Protein AF-A0A954A064-F1 (afdb_monomer_lite)

Foldseek 3Di:
DPPAFWFWADPVRDGFWTWPDKDDDPPDNDIDTDIDGDPVQQDFQRWTATPPVPGDIDTRHDD

Structure (mmCIF, N/CA/C/O backbone):
data_AF-A0A954A064-F1
#
_entry.id   AF-A0A954A064-F1
#
loop_
_atom_site.group_PDB
_atom_site.id
_atom_site.type_symbol
_atom_site.label_atom_id
_atom_site.label_alt_id
_atom_site.label_comp_id
_atom_site.label_asym_id
_atom_site.label_entity_id
_atom_site.label_seq_id
_atom_site.pdbx_PDB_ins_code
_atom_site.Cartn_x
_atom_site.Cartn_y
_atom_site.Cartn_z
_atom_site.occupancy
_atom_site.B_iso_or_equiv
_atom_site.auth_seq_id
_atom_site.auth_comp_id
_atom_site.auth_asym_id
_atom_site.auth_atom_id
_atom_site.pdbx_PDB_model_num
ATOM 1 N N . PRO A 1 1 ? 16.997 13.093 4.132 1.00 40.25 1 PRO A N 1
ATOM 2 C CA . PRO A 1 1 ? 16.227 12.373 5.175 1.00 40.25 1 PRO A CA 1
ATOM 3 C C . PRO A 1 1 ? 15.640 11.099 4.566 1.00 40.25 1 PRO A C 1
ATOM 5 O O . PRO A 1 1 ? 15.032 11.193 3.505 1.00 40.25 1 PRO A O 1
ATOM 8 N N . LEU A 1 2 ? 15.886 9.927 5.159 1.00 37.47 2 LEU A N 1
ATOM 9 C CA . LEU A 1 2 ? 15.148 8.716 4.792 1.00 37.47 2 LEU A CA 1
ATOM 10 C C . LEU A 1 2 ? 13.677 9.028 5.069 1.00 37.47 2 LEU A C 1
ATOM 12 O O . LEU A 1 2 ? 13.294 9.151 6.230 1.00 37.47 2 LEU A O 1
ATOM 16 N N . GLY A 1 3 ? 12.938 9.330 3.999 1.00 48.69 3 GLY A N 1
ATOM 17 C CA . GLY A 1 3 ? 11.552 9.769 4.066 1.00 48.69 3 GLY A CA 1
ATOM 18 C C . GLY A 1 3 ? 10.754 8.754 4.861 1.00 48.69 3 GLY A C 1
ATOM 19 O O . GLY A 1 3 ? 10.950 7.548 4.704 1.00 48.69 3 GLY A O 1
ATOM 20 N N . GLU A 1 4 ? 9.929 9.249 5.772 1.00 56.88 4 GLU A N 1
ATOM 21 C CA . GLU A 1 4 ? 9.049 8.415 6.576 1.00 56.88 4 GLU A CA 1
ATOM 22 C C . GLU A 1 4 ? 8.261 7.487 5.650 1.00 56.88 4 GLU A C 1
ATOM 24 O O . GLU A 1 4 ? 7.819 7.888 4.571 1.00 56.88 4 GLU A O 1
ATOM 29 N N . THR A 1 5 ? 8.159 6.209 6.016 1.00 56.62 5 THR A N 1
ATOM 30 C CA . THR A 1 5 ? 7.471 5.259 5.151 1.00 56.62 5 THR A CA 1
ATOM 31 C C . THR A 1 5 ? 5.978 5.603 5.070 1.00 56.62 5 THR A C 1
ATOM 33 O O . THR A 1 5 ? 5.387 5.898 6.112 1.00 56.62 5 THR A O 1
ATOM 36 N N . PRO A 1 6 ? 5.361 5.562 3.872 1.00 63.41 6 PRO A N 1
ATOM 37 C CA . PRO A 1 6 ? 3.969 5.960 3.689 1.00 63.41 6 PRO A CA 1
ATOM 38 C C . PRO A 1 6 ? 3.023 5.192 4.619 1.00 63.41 6 PRO A C 1
ATOM 40 O O . PRO A 1 6 ? 3.151 3.971 4.781 1.00 63.41 6 PRO A O 1
ATOM 43 N N . LEU A 1 7 ? 2.057 5.895 5.208 1.00 68.81 7 LEU A N 1
ATOM 44 C CA . LEU A 1 7 ? 0.959 5.262 5.936 1.00 68.81 7 LEU A CA 1
ATOM 45 C C . LEU A 1 7 ? -0.136 4.859 4.945 1.00 68.81 7 LEU A C 1
ATOM 47 O O . LEU A 1 7 ? -0.322 5.529 3.932 1.00 68.81 7 LEU A O 1
ATOM 51 N N . CYS A 1 8 ? -0.845 3.768 5.228 1.00 69.62 8 CYS A N 1
ATOM 52 C CA . CYS A 1 8 ? -2.029 3.391 4.457 1.00 69.62 8 CYS A CA 1
ATOM 53 C C . CYS A 1 8 ? -3.260 3.974 5.148 1.00 69.62 8 CYS A C 1
ATOM 55 O O . CYS A 1 8 ? -3.460 3.717 6.337 1.00 69.62 8 CYS A O 1
ATOM 57 N N . GLU A 1 9 ? -4.079 4.710 4.408 1.00 69.00 9 GLU A N 1
ATOM 58 C CA . GLU A 1 9 ? -5.283 5.383 4.885 1.00 69.00 9 GLU A CA 1
ATOM 59 C C . GLU A 1 9 ? -6.518 4.945 4.090 1.00 69.00 9 GLU A C 1
ATOM 61 O O . GLU A 1 9 ? -6.443 4.620 2.898 1.00 69.00 9 GLU A O 1
ATOM 66 N N . ARG A 1 10 ? -7.675 4.954 4.758 1.00 65.56 10 ARG A N 1
ATOM 67 C CA . ARG A 1 10 ? -8.981 4.946 4.079 1.00 65.56 10 ARG A CA 1
ATOM 68 C C . ARG A 1 10 ? -9.325 6.359 3.601 1.00 65.56 10 ARG A C 1
ATOM 70 O O . ARG A 1 10 ? -8.718 7.328 4.044 1.00 65.56 10 ARG A O 1
ATOM 77 N N . ASP A 1 11 ? -10.364 6.483 2.778 1.00 62.75 11 ASP A N 1
ATOM 78 C CA . ASP A 1 11 ? -10.876 7.781 2.299 1.00 62.75 11 ASP A CA 1
ATOM 79 C C . ASP A 1 11 ? -11.270 8.755 3.435 1.00 62.75 11 ASP A C 1
ATOM 81 O O . ASP A 1 11 ? -11.337 9.962 3.224 1.00 62.75 11 ASP A O 1
ATOM 85 N N . GLU A 1 12 ? -11.491 8.250 4.654 1.00 62.72 12 GLU A N 1
ATOM 86 C CA . GLU A 1 12 ? -11.823 9.034 5.854 1.00 62.72 12 GLU A CA 1
ATOM 87 C C . GLU A 1 12 ? -10.588 9.490 6.668 1.00 62.72 12 GLU A C 1
ATOM 89 O O . GLU A 1 12 ? -10.741 10.083 7.734 1.00 62.72 12 GLU A O 1
ATOM 94 N N . GLY A 1 13 ? -9.363 9.215 6.196 1.00 65.31 13 GLY A N 1
ATOM 95 C CA . GLY A 1 13 ? -8.111 9.586 6.875 1.00 65.31 13 GLY A CA 1
ATOM 96 C C . GLY A 1 13 ? -7.734 8.687 8.061 1.00 65.31 13 GLY A C 1
ATOM 97 O O . GLY A 1 13 ? -6.808 8.996 8.809 1.00 65.31 13 GLY A O 1
ATOM 98 N N . GLU A 1 14 ? -8.437 7.568 8.264 1.00 74.19 14 GLU A N 1
ATOM 99 C CA . GLU A 1 14 ? -8.061 6.567 9.265 1.00 74.19 14 GLU A CA 1
ATOM 100 C C . GLU A 1 14 ? -6.828 5.791 8.790 1.00 74.19 14 GLU A C 1
ATOM 102 O O . GLU A 1 14 ? -6.874 5.101 7.766 1.00 74.19 14 GLU A O 1
ATOM 107 N N . GLN A 1 15 ? -5.740 5.861 9.562 1.00 74.81 15 GLN A N 1
ATOM 108 C CA . GLN A 1 15 ? -4.559 5.041 9.333 1.00 74.81 15 GLN A CA 1
ATOM 109 C C . GLN A 1 15 ? -4.872 3.568 9.623 1.00 74.81 15 GLN A C 1
ATOM 111 O O . GLN A 1 15 ? -5.027 3.161 10.774 1.00 74.81 15 GLN A O 1
ATOM 116 N N . VAL A 1 16 ? -4.864 2.748 8.577 1.00 81.38 16 VAL A N 1
ATOM 117 C CA . VAL A 1 16 ? -5.113 1.304 8.662 1.00 81.38 16 VAL A CA 1
ATOM 118 C C . VAL A 1 16 ? -3.847 0.475 8.526 1.00 81.38 16 VAL A C 1
ATOM 120 O O . VAL A 1 16 ? -3.861 -0.699 8.864 1.00 81.38 16 VAL A O 1
ATOM 123 N N . GLY A 1 17 ? -2.738 1.046 8.059 1.00 84.81 17 GLY A N 1
ATOM 124 C CA . GLY A 1 17 ? -1.518 0.274 7.844 1.00 84.81 17 GLY A CA 1
ATOM 125 C C . GLY A 1 17 ? -0.268 1.110 7.651 1.00 84.81 17 GLY A C 1
ATOM 126 O O . GLY A 1 17 ? -0.253 2.329 7.860 1.00 84.81 17 GLY A O 1
ATOM 127 N N . ARG A 1 18 ? 0.813 0.426 7.270 1.00 84.00 18 ARG A N 1
ATOM 128 C CA . ARG A 1 18 ? 2.115 1.058 7.055 1.00 84.00 18 ARG A CA 1
ATOM 129 C C . ARG A 1 18 ? 2.938 0.322 6.008 1.00 84.00 18 ARG A C 1
ATOM 131 O O . ARG A 1 18 ? 3.144 -0.888 6.114 1.00 84.00 18 ARG A O 1
ATOM 138 N N . VAL A 1 19 ? 3.488 1.072 5.059 1.00 84.06 19 VAL A N 1
ATOM 139 C CA . VAL A 1 19 ? 4.509 0.584 4.127 1.00 84.06 19 VAL A CA 1
ATOM 140 C C . VAL A 1 19 ? 5.838 0.421 4.873 1.00 84.06 19 VAL A C 1
ATOM 142 O O . VAL A 1 19 ? 6.208 1.250 5.702 1.00 84.06 19 VAL A O 1
ATOM 145 N N . VAL A 1 20 ? 6.574 -0.652 4.597 1.00 85.44 20 VAL A N 1
ATOM 146 C CA . VAL A 1 20 ? 7.923 -0.903 5.135 1.00 85.44 20 VAL A CA 1
ATOM 147 C C . VAL A 1 20 ? 9.012 -0.754 4.080 1.00 85.44 20 VAL A C 1
ATOM 149 O O . VAL A 1 20 ? 10.142 -0.412 4.415 1.00 85.44 20 VAL A O 1
ATOM 152 N N . SER A 1 21 ? 8.682 -0.998 2.812 1.00 83.19 21 SER A N 1
ATOM 153 C CA . SER A 1 21 ? 9.603 -0.888 1.683 1.00 83.19 21 SER A CA 1
ATOM 154 C C . SER A 1 21 ? 8.824 -0.603 0.405 1.00 83.19 21 SER A C 1
ATOM 156 O O . SER A 1 21 ? 7.699 -1.076 0.255 1.00 83.19 21 SER A O 1
ATOM 158 N N . ALA A 1 22 ? 9.418 0.144 -0.519 1.00 84.50 22 ALA A N 1
ATOM 159 C CA . ALA A 1 22 ? 8.848 0.406 -1.831 1.00 84.50 22 ALA A CA 1
ATOM 160 C C . ALA A 1 22 ? 9.951 0.479 -2.890 1.00 84.50 22 ALA A C 1
ATOM 162 O O . ALA A 1 22 ? 11.078 0.885 -2.597 1.00 84.50 22 ALA A O 1
ATOM 163 N N . ALA A 1 23 ? 9.621 0.089 -4.117 1.00 84.69 23 ALA A N 1
ATOM 164 C CA . ALA A 1 23 ? 10.523 0.147 -5.258 1.00 84.69 23 ALA A CA 1
ATOM 165 C C . ALA A 1 23 ? 9.756 0.529 -6.527 1.00 84.69 23 ALA A C 1
ATOM 167 O O . ALA A 1 23 ? 8.655 0.036 -6.764 1.00 84.69 23 ALA A O 1
ATOM 168 N N . ALA A 1 24 ? 10.360 1.374 -7.359 1.00 84.75 24 ALA A N 1
ATOM 169 C CA . ALA A 1 24 ? 9.847 1.656 -8.695 1.00 84.75 24 ALA A CA 1
ATOM 170 C C . ALA A 1 24 ? 10.064 0.442 -9.614 1.00 84.75 24 ALA A C 1
ATOM 172 O O . ALA A 1 24 ? 11.124 -0.191 -9.562 1.00 84.75 24 ALA A O 1
ATOM 173 N N . ILE A 1 25 ? 9.089 0.135 -10.471 1.00 84.50 25 ILE A N 1
ATOM 174 C CA . ILE A 1 25 ? 9.226 -0.912 -11.488 1.00 84.50 25 ILE A CA 1
ATOM 175 C C . ILE A 1 25 ? 9.997 -0.326 -12.681 1.00 84.50 25 ILE A C 1
ATOM 177 O O . ILE A 1 25 ? 9.554 0.658 -13.272 1.00 84.50 25 ILE A O 1
ATOM 181 N N . PRO A 1 26 ? 11.143 -0.897 -13.090 1.00 81.75 26 PRO A N 1
ATOM 182 C CA . PRO A 1 26 ? 11.884 -0.379 -14.235 1.00 81.75 26 PRO A CA 1
ATOM 183 C C . PRO A 1 26 ? 11.046 -0.419 -15.522 1.00 81.75 26 PRO A C 1
ATOM 185 O O . PRO A 1 26 ? 10.575 -1.477 -15.929 1.00 81.75 26 PRO A O 1
ATOM 188 N N . GLY A 1 27 ? 10.890 0.730 -16.186 1.00 81.50 27 GLY A N 1
ATOM 189 C CA . GLY A 1 27 ? 10.205 0.835 -17.481 1.00 81.50 27 GLY A CA 1
ATOM 190 C C . GLY A 1 27 ? 8.676 0.952 -17.424 1.00 81.50 27 GLY A C 1
ATOM 191 O O . GLY A 1 27 ? 8.070 1.187 -18.466 1.00 81.50 27 GLY A O 1
ATOM 192 N N . GLY A 1 28 ? 8.063 0.849 -16.242 1.00 66.62 28 GLY A N 1
ATOM 193 C CA . GLY A 1 28 ? 6.658 1.183 -15.999 1.00 66.62 28 GLY A CA 1
ATOM 194 C C . GLY A 1 28 ? 6.585 2.378 -15.054 1.00 66.62 28 GLY A C 1
ATOM 195 O O . GLY A 1 28 ? 7.414 2.502 -14.162 1.00 66.62 28 GLY A O 1
ATOM 196 N N . GLY A 1 29 ? 5.619 3.278 -15.220 1.00 78.19 29 GLY A N 1
ATOM 197 C CA . GLY A 1 29 ? 5.423 4.407 -14.293 1.00 78.19 29 GLY A CA 1
ATOM 198 C C . GLY A 1 29 ? 4.975 3.994 -12.882 1.00 78.19 29 GLY A C 1
ATOM 199 O O . GLY A 1 29 ? 4.632 4.853 -12.076 1.00 78.19 29 GLY A O 1
ATOM 200 N N . ASP A 1 30 ? 4.966 2.694 -12.597 1.00 80.75 30 ASP A N 1
ATOM 201 C CA . ASP A 1 30 ? 4.382 2.079 -11.419 1.00 80.75 30 ASP A CA 1
ATOM 202 C C . ASP A 1 30 ? 5.438 1.802 -10.341 1.00 80.75 30 ASP A C 1
ATOM 204 O O . ASP A 1 30 ? 6.645 1.716 -10.590 1.00 80.75 30 ASP A O 1
ATOM 208 N N . SER A 1 31 ? 4.975 1.630 -9.107 1.00 81.50 31 SER A N 1
ATOM 209 C CA . SER A 1 31 ? 5.802 1.233 -7.967 1.00 81.50 31 SER A CA 1
ATOM 210 C C . SER A 1 31 ? 5.145 0.081 -7.219 1.00 81.50 31 SER A C 1
ATOM 212 O O . SER A 1 31 ? 3.922 0.026 -7.112 1.00 81.50 31 SER A O 1
ATOM 214 N N . ILE A 1 32 ? 5.961 -0.817 -6.669 1.00 84.38 32 ILE A N 1
ATOM 215 C CA . ILE A 1 32 ? 5.506 -1.843 -5.728 1.00 84.38 32 ILE A CA 1
ATOM 216 C C . ILE A 1 32 ? 5.833 -1.402 -4.308 1.00 84.38 32 ILE A C 1
ATOM 218 O O . ILE A 1 32 ? 6.872 -0.782 -4.065 1.00 84.38 32 ILE A O 1
ATOM 222 N N . ALA A 1 33 ? 4.978 -1.770 -3.363 1.00 83.81 33 ALA A N 1
ATOM 223 C CA . ALA A 1 33 ? 5.203 -1.541 -1.947 1.00 83.81 33 ALA A CA 1
ATOM 224 C C . ALA A 1 33 ? 4.914 -2.813 -1.149 1.00 83.81 33 ALA A C 1
ATOM 226 O O . ALA A 1 33 ? 3.986 -3.558 -1.449 1.00 83.81 33 ALA A O 1
ATOM 227 N N . PHE A 1 34 ? 5.707 -3.030 -0.106 1.00 83.75 34 PHE A N 1
ATOM 228 C CA . PHE A 1 34 ? 5.481 -4.045 0.914 1.00 83.75 34 PHE A CA 1
ATOM 229 C C . PHE A 1 34 ? 5.132 -3.345 2.219 1.00 83.75 34 PHE A C 1
ATOM 231 O O . PHE A 1 34 ? 5.764 -2.347 2.573 1.00 83.75 34 PHE A O 1
ATOM 238 N N . GLY A 1 35 ? 4.150 -3.863 2.950 1.00 86.00 35 GLY A N 1
ATOM 239 C CA . GLY A 1 35 ? 3.650 -3.237 4.168 1.00 86.00 35 GLY A CA 1
ATOM 240 C C . GLY A 1 35 ? 2.846 -4.183 5.047 1.00 86.00 35 GLY A C 1
ATOM 241 O O . GLY A 1 35 ? 2.652 -5.352 4.718 1.00 86.00 35 GLY A O 1
ATOM 242 N N . PHE A 1 36 ? 2.382 -3.648 6.170 1.00 85.00 36 PHE A N 1
ATOM 243 C CA . PHE A 1 36 ? 1.462 -4.318 7.079 1.00 85.00 36 PHE A CA 1
ATOM 244 C C . PHE A 1 36 ? 0.062 -3.731 6.933 1.00 85.00 36 PHE A C 1
ATOM 246 O O . PHE A 1 36 ? -0.110 -2.509 6.974 1.00 85.00 36 PHE A O 1
ATOM 253 N N . LEU A 1 37 ? -0.921 -4.622 6.815 1.00 85.31 37 LEU A N 1
ATOM 254 C CA . LEU A 1 37 ? -2.345 -4.316 6.778 1.00 85.31 37 LEU A CA 1
ATOM 255 C C . LEU A 1 37 ? -3.103 -5.292 7.698 1.00 85.31 37 LEU A C 1
ATOM 257 O O . LEU A 1 37 ? -2.713 -6.458 7.808 1.00 85.31 37 LEU A O 1
ATOM 261 N N . PRO A 1 38 ? -4.180 -4.851 8.369 1.00 84.25 38 PRO A N 1
ATOM 262 C CA . PRO A 1 38 ? -5.134 -5.736 9.012 1.00 84.25 38 PRO A CA 1
ATOM 263 C C . PRO A 1 38 ? -5.759 -6.662 7.972 1.00 84.25 38 PRO A C 1
ATOM 265 O O . PRO A 1 38 ? -5.999 -6.251 6.842 1.00 84.25 38 PRO A O 1
ATOM 268 N N . ASN A 1 39 ? -6.089 -7.891 8.375 1.00 82.75 39 ASN A N 1
ATOM 269 C CA . ASN A 1 39 ? -6.616 -8.918 7.470 1.00 82.75 39 ASN A CA 1
ATOM 270 C C . ASN A 1 39 ? -7.837 -8.437 6.656 1.00 82.75 39 ASN A C 1
ATOM 272 O O . ASN A 1 39 ? -7.946 -8.732 5.475 1.00 82.75 39 ASN A O 1
ATOM 276 N N . ALA A 1 40 ? -8.691 -7.595 7.250 1.00 84.88 40 ALA A N 1
ATOM 277 C CA . ALA A 1 40 ? -9.846 -6.986 6.581 1.00 84.88 40 ALA A CA 1
ATOM 278 C C . ALA A 1 40 ? -9.506 -6.116 5.347 1.00 84.88 40 ALA A C 1
ATOM 280 O O . ALA A 1 40 ? -10.414 -5.711 4.631 1.00 84.88 40 ALA A O 1
ATOM 281 N N . PHE A 1 41 ? -8.225 -5.809 5.119 1.00 82.25 41 PHE A N 1
ATOM 282 C CA . PHE A 1 41 ? -7.721 -5.006 4.003 1.00 82.25 41 PHE A CA 1
ATOM 283 C C . PHE A 1 41 ? -6.717 -5.766 3.127 1.00 82.25 41 PHE A C 1
ATOM 285 O O . PHE A 1 41 ? -6.081 -5.156 2.275 1.00 82.25 41 PHE A O 1
ATOM 292 N N . CYS A 1 42 ? -6.538 -7.073 3.343 1.00 84.88 42 CYS A N 1
ATOM 293 C CA . CYS A 1 42 ? -5.594 -7.894 2.580 1.00 84.88 42 CYS A CA 1
ATOM 294 C C . CYS A 1 42 ? -6.222 -8.551 1.341 1.00 84.88 42 CYS A C 1
ATOM 296 O O . CYS A 1 42 ? -5.528 -9.275 0.626 1.00 84.88 42 CYS A O 1
ATOM 298 N N . ASP A 1 43 ? -7.510 -8.316 1.077 1.00 87.38 43 ASP A N 1
ATOM 299 C CA . ASP A 1 43 ? -8.188 -8.884 -0.084 1.00 87.38 43 ASP A CA 1
ATOM 300 C C . ASP A 1 43 ? -7.629 -8.279 -1.388 1.00 87.38 43 ASP A C 1
ATOM 302 O O . ASP A 1 43 ? -7.573 -7.047 -1.519 1.00 87.38 43 ASP A O 1
ATOM 306 N N . PRO A 1 44 ? -7.228 -9.106 -2.375 1.00 86.19 44 PRO A N 1
ATOM 307 C CA . PRO A 1 44 ? -6.739 -8.614 -3.659 1.00 86.19 44 PRO A CA 1
ATOM 308 C C . PRO A 1 44 ? -7.747 -7.695 -4.356 1.00 86.19 44 PRO A C 1
ATOM 310 O O . PRO A 1 44 ? -8.941 -7.985 -4.406 1.00 86.19 44 PRO A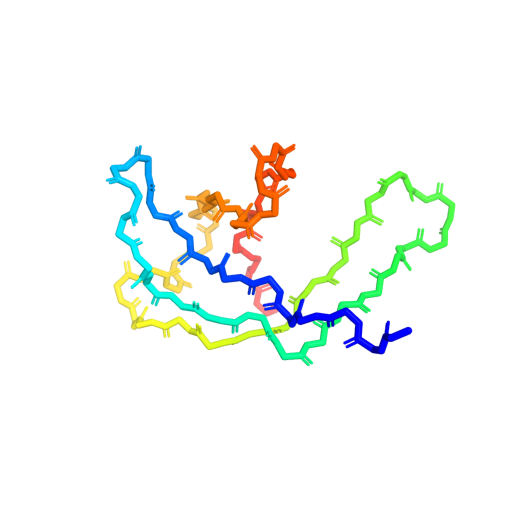 O 1
ATOM 313 N N . GLY A 1 45 ? -7.253 -6.598 -4.930 1.00 85.81 45 GLY A N 1
ATOM 314 C CA . GLY A 1 45 ? -8.073 -5.568 -5.571 1.00 85.81 45 GLY A CA 1
ATOM 315 C C . GLY A 1 45 ? -8.586 -4.483 -4.621 1.00 85.81 45 GLY A C 1
ATOM 316 O O . GLY A 1 45 ? -9.178 -3.515 -5.089 1.00 85.81 45 GLY A O 1
ATOM 317 N N . THR A 1 46 ? -8.334 -4.594 -3.312 1.00 84.12 46 THR A N 1
ATOM 318 C CA . THR A 1 46 ? -8.606 -3.504 -2.364 1.00 84.12 46 THR A CA 1
ATOM 319 C C . THR A 1 46 ? -7.751 -2.282 -2.714 1.00 84.12 46 THR A C 1
ATOM 321 O O . THR A 1 46 ? -6.523 -2.383 -2.780 1.00 84.12 46 THR A O 1
ATOM 324 N N . GLU A 1 47 ? -8.394 -1.129 -2.921 1.00 83.12 47 GLU A N 1
ATOM 325 C CA . GLU A 1 47 ? -7.731 0.168 -3.103 1.00 83.12 47 GLU A CA 1
ATOM 326 C C . GLU A 1 47 ? -7.532 0.866 -1.753 1.00 83.12 47 GLU A C 1
ATOM 328 O O . GLU A 1 47 ? -8.454 0.944 -0.938 1.00 83.12 47 GL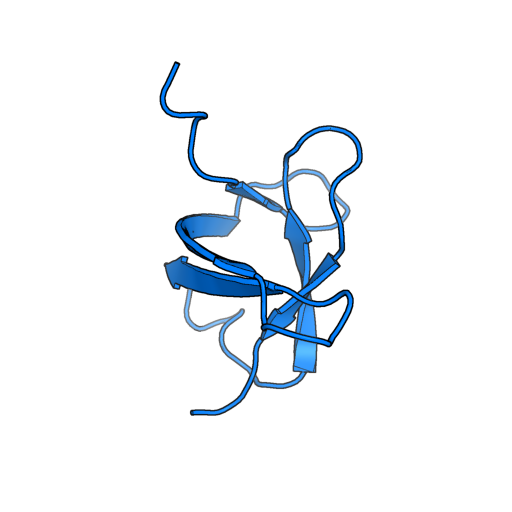U A O 1
ATOM 333 N N . LEU A 1 48 ? -6.330 1.397 -1.527 1.00 77.69 48 LEU A N 1
ATOM 334 C CA . LEU A 1 48 ? -5.963 2.157 -0.333 1.00 77.69 48 LEU A CA 1
ATOM 335 C C . LEU A 1 48 ? -5.279 3.463 -0.733 1.00 77.69 48 LEU A C 1
ATOM 337 O O . LEU A 1 48 ? -4.492 3.502 -1.681 1.00 77.69 48 LEU A O 1
ATOM 341 N N . SER A 1 49 ? -5.528 4.527 0.023 1.00 76.38 49 SER A N 1
ATOM 342 C CA . SER A 1 49 ? -4.814 5.792 -0.144 1.00 76.38 49 SER A CA 1
ATOM 343 C C . SER A 1 49 ? -3.501 5.738 0.636 1.00 76.38 49 SER A C 1
ATOM 345 O O . SER A 1 49 ? -3.444 5.189 1.736 1.00 76.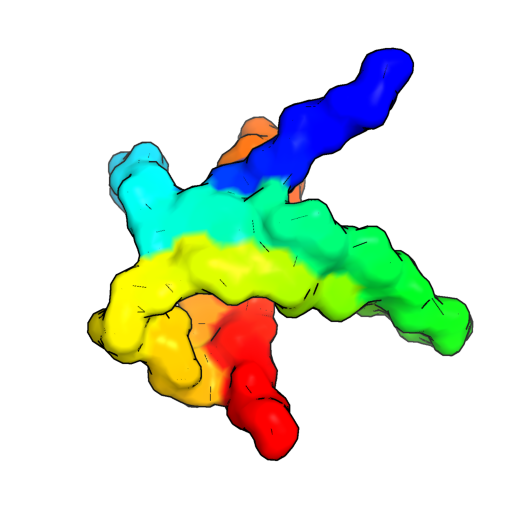38 49 SER A O 1
ATOM 347 N N . LEU A 1 50 ? -2.419 6.277 0.073 1.00 74.00 50 LEU A N 1
ATOM 348 C CA . LEU A 1 50 ? -1.152 6.408 0.792 1.00 74.00 50 LEU A CA 1
ATOM 349 C C . LEU A 1 50 ? -0.992 7.842 1.296 1.00 74.00 50 LEU A C 1
ATOM 351 O O . LEU A 1 50 ? -0.978 8.787 0.504 1.00 74.00 50 LEU A O 1
ATOM 355 N N . ALA A 1 51 ? -0.821 7.985 2.610 1.00 63.31 51 ALA A N 1
ATOM 356 C CA . ALA A 1 51 ? -0.713 9.241 3.348 1.00 63.31 51 ALA A CA 1
ATOM 357 C C . ALA A 1 51 ? 0.609 9.970 3.070 1.00 63.31 51 ALA A C 1
ATOM 359 O O . ALA A 1 51 ? 1.487 10.106 3.921 1.00 63.31 51 ALA A O 1
ATOM 360 N N .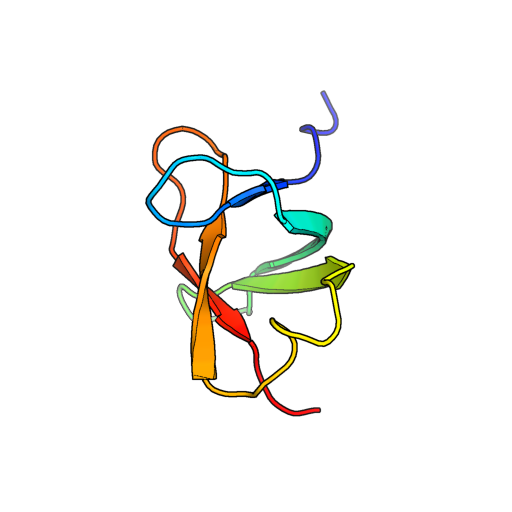 THR A 1 52 ? 0.792 10.411 1.835 1.00 60.22 52 THR A N 1
ATOM 361 C CA . THR A 1 52 ? 1.878 11.310 1.438 1.00 60.22 52 THR A CA 1
ATOM 362 C C . THR A 1 52 ? 1.270 12.585 0.873 1.00 60.22 52 THR A C 1
ATOM 364 O O . THR A 1 52 ? 1.620 13.006 -0.215 1.00 60.22 52 THR A O 1
ATOM 367 N N . ALA A 1 53 ? 0.314 13.164 1.610 1.00 49.78 53 ALA A N 1
ATOM 368 C CA . ALA A 1 53 ? -0.408 14.421 1.360 1.00 49.78 53 ALA A CA 1
ATOM 369 C C . ALA A 1 53 ? -1.170 14.572 0.016 1.00 49.78 53 ALA A C 1
ATOM 371 O O . ALA A 1 53 ? -2.193 15.240 0.008 1.00 49.78 53 ALA A O 1
ATOM 372 N N . GLU A 1 54 ? -0.759 13.922 -1.074 1.00 55.31 54 GLU A N 1
ATOM 373 C CA . GLU A 1 54 ? -1.414 13.841 -2.394 1.00 55.31 54 GLU A CA 1
ATOM 374 C C . GLU A 1 54 ? -0.991 12.532 -3.111 1.00 55.31 54 GLU A C 1
ATOM 376 O O . GLU A 1 54 ? -0.737 12.495 -4.314 1.00 55.31 54 GLU A O 1
ATOM 381 N N . GLY A 1 55 ? -0.795 11.455 -2.342 1.00 56.47 55 GLY A N 1
ATOM 382 C CA . GLY A 1 55 ? -0.133 10.235 -2.809 1.00 56.47 55 GLY A CA 1
ATOM 383 C C . GLY A 1 55 ? -0.977 9.353 -3.744 1.00 56.47 55 GLY A C 1
ATOM 384 O O . GLY A 1 55 ? -2.207 9.377 -3.682 1.00 56.47 55 GLY A O 1
ATOM 385 N N . PRO A 1 56 ? -0.334 8.525 -4.591 1.00 60.22 56 PRO A N 1
ATOM 386 C CA . PR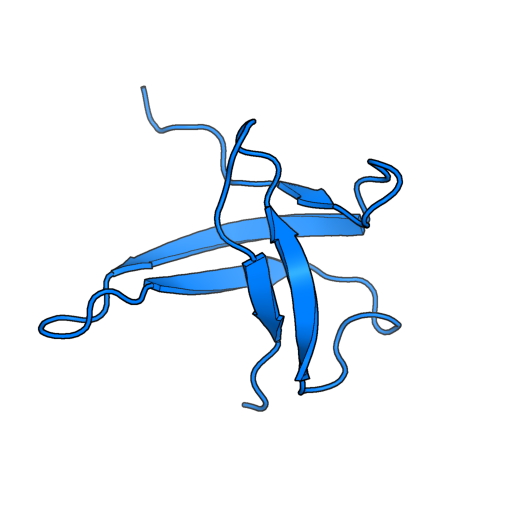O A 1 56 ? -1.022 7.565 -5.452 1.00 60.22 56 PRO A CA 1
ATOM 387 C C . PRO A 1 56 ? -1.787 6.514 -4.633 1.00 60.22 56 PRO A C 1
ATOM 389 O O . PRO A 1 56 ? -1.348 6.108 -3.552 1.00 60.22 56 PRO A O 1
ATOM 392 N N . ARG A 1 57 ? -2.918 6.038 -5.172 1.00 63.88 57 ARG A N 1
ATOM 393 C CA . ARG A 1 57 ? -3.650 4.898 -4.605 1.00 63.88 57 ARG A CA 1
ATOM 394 C C . ARG A 1 57 ? -2.837 3.619 -4.787 1.00 63.88 57 ARG A C 1
ATOM 396 O O . ARG A 1 57 ? -2.402 3.313 -5.895 1.00 63.88 57 ARG A O 1
ATOM 403 N N . ALA A 1 58 ? -2.646 2.877 -3.704 1.00 68.69 58 ALA A N 1
ATOM 404 C CA . ALA A 1 58 ? -2.082 1.538 -3.741 1.00 68.69 58 ALA A CA 1
ATOM 405 C C . ALA A 1 58 ? -3.198 0.512 -3.955 1.00 68.69 58 ALA A C 1
ATOM 407 O O . ALA A 1 58 ? -4.281 0.634 -3.384 1.00 68.69 58 ALA A O 1
ATOM 408 N N . VAL A 1 59 ? -2.909 -0.522 -4.741 1.00 73.25 59 VAL A N 1
ATOM 409 C CA . VAL A 1 59 ? -3.801 -1.671 -4.920 1.00 73.25 59 VAL A CA 1
ATOM 410 C C . VAL A 1 59 ? -3.146 -2.884 -4.282 1.00 73.25 59 VAL A C 1
ATOM 412 O O . VAL A 1 59 ? -1.982 -3.182 -4.556 1.00 73.25 59 VAL A O 1
ATOM 415 N N . VAL A 1 60 ? -3.889 -3.589 -3.432 1.00 79.19 60 VAL A N 1
ATOM 416 C CA . VAL A 1 60 ? -3.432 -4.859 -2.862 1.00 79.19 60 VAL A CA 1
ATOM 417 C C . VAL A 1 60 ? -3.424 -5.912 -3.964 1.00 79.19 60 VAL A C 1
ATOM 419 O O . VAL A 1 60 ? -4.458 -6.217 -4.560 1.00 79.19 60 VAL A O 1
ATOM 422 N N . LEU A 1 61 ? -2.248 -6.464 -4.250 1.00 73.19 61 LEU A N 1
ATOM 423 C CA . LEU A 1 61 ? -2.077 -7.536 -5.225 1.00 73.19 61 LEU A CA 1
ATOM 424 C C . LEU A 1 61 ? -2.080 -8.887 -4.507 1.00 73.19 61 LEU A C 1
ATOM 426 O O . LEU A 1 61 ? -1.553 -9.009 -3.400 1.00 73.19 61 LEU A O 1
ATOM 430 N N . ALA A 1 62 ? -2.669 -9.90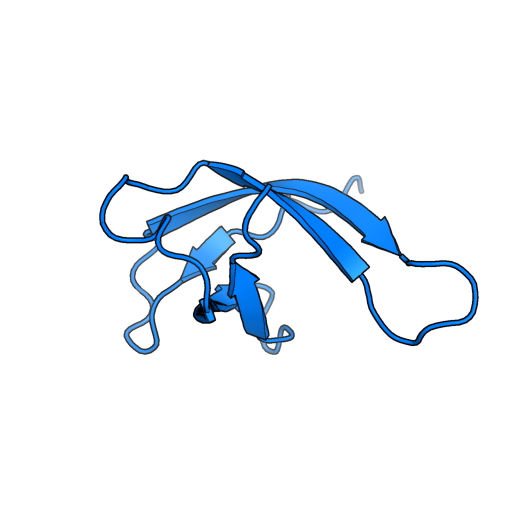2 -5.141 1.00 70.88 62 ALA A N 1
ATOM 431 C CA . ALA A 1 62 ? -2.483 -11.280 -4.701 1.00 70.88 62 ALA A CA 1
ATOM 432 C C . ALA A 1 62 ? -0.989 -11.655 -4.799 1.00 70.88 62 ALA A C 1
ATOM 434 O O . ALA A 1 62 ? -0.307 -11.128 -5.685 1.00 70.88 62 ALA A O 1
ATOM 435 N N . PRO A 1 63 ? -0.480 -12.524 -3.905 1.00 59.34 63 PRO A N 1
ATOM 436 C CA . PRO A 1 63 ? 0.865 -13.074 -4.046 1.00 59.34 63 PRO A CA 1
ATOM 437 C C . PRO A 1 63 ? 1.064 -13.812 -5.376 1.00 59.34 63 PRO A C 1
ATOM 439 O O . PRO A 1 63 ? 0.075 -14.366 -5.912 1.00 59.34 63 PRO A O 1
#

Radius of gyration: 11.5 Å; chains: 1; bounding box: 28×28×27 Å

Sequence (63 aa):
PLGETPLCERDEGEQVGRVVSAAAIPGGGDSIAFGFLPNAFCDPGTELSLATAEGPRAVVLAP

pLDDT: mean 73.7, std 12.34, range [37.47, 87.38]

Secondary structure (DSSP, 8-state):
--PPPPEEE-TT--EEEEEEEEEEPTTSS-EEEEEE--GGG-STT-EEEETTTTPPEEEPPP-